Protein AF-A0A775TMD0-F1 (afdb_monomer_lite)

Secondary structure (DSSP, 8-state):
-TT---EEEEE-SSEEEEEETT--EEEEEEESSGGG-EEEEEE-TTS-EEEEEE-TTS-EEEEE-TT--EEEEEE-TTT--EEEEE-TT--

Sequence (91 aa):
NPEGLDYRFEYGQDRVTITDSLNRREVLYTEGEGGLKRVVKKEHADGSITRSEYDEAGRLKAQTDAAGRRTEYRLHMASGKLTSVILPDGR

InterPro domains:
  IPR006530 YD repeat [TIGR01643] (38-73)
  IPR031325 RHS repeat [PF05593] (54-91)

Foldseek 3Di:
DVVPKDWDWDDDPQKIWIQIPVRQIKIFGWDDDDPLIDRQWIQGSVRWIKGFDADPVSHTQWIAGSVRWIKGFDADPPPRHTDDIQGSVRD

pLDDT: mean 89.18, std 10.29, range [49.25, 98.38]

Radius of gyration: 15.47 Å; chains: 1; bounding box: 30×29×40 Å

Organism: Escherichia coli (NCBI:txid562)

Structure (mmCIF, N/CA/C/O backbone):
data_AF-A0A775TMD0-F1
#
_entry.id   AF-A0A775TMD0-F1
#
loop_
_atom_site.group_PDB
_atom_site.id
_atom_site.type_symbol
_atom_site.label_atom_id
_atom_site.label_alt_id
_atom_site.label_comp_id
_atom_site.label_asym_id
_atom_site.label_entity_id
_atom_site.label_seq_id
_atom_site.pdbx_PDB_ins_code
_atom_site.Cartn_x
_atom_site.Cartn_y
_atom_site.Cartn_z
_atom_site.occupancy
_atom_site.B_iso_or_equiv
_atom_site.auth_seq_id
_atom_site.auth_comp_id
_atom_site.auth_asym_id
_atom_site.auth_atom_id
_atom_site.pdbx_PDB_model_num
ATOM 1 N N . ASN A 1 1 ? 1.134 17.000 11.585 1.00 55.62 1 ASN A N 1
ATOM 2 C CA . ASN A 1 1 ? -0.027 16.281 11.036 1.00 55.62 1 ASN A CA 1
ATOM 3 C C . ASN A 1 1 ? -1.145 17.292 10.796 1.00 55.62 1 ASN A C 1
ATOM 5 O O . ASN A 1 1 ? -1.562 17.893 11.777 1.00 55.62 1 ASN A O 1
ATOM 9 N N . PRO A 1 2 ? -1.577 17.532 9.546 1.00 59.81 2 PRO A N 1
ATOM 10 C CA . PRO A 1 2 ? -2.626 18.508 9.233 1.00 59.81 2 PRO A CA 1
ATOM 11 C C . PRO A 1 2 ? -4.005 18.191 9.848 1.00 59.81 2 PRO A C 1
ATOM 13 O O . PRO A 1 2 ? -4.786 19.118 10.018 1.00 59.81 2 PRO A O 1
ATOM 16 N N . GLU A 1 3 ? -4.277 16.942 10.254 1.00 76.94 3 GLU A N 1
ATOM 17 C CA . GLU A 1 3 ? -5.512 16.565 10.977 1.00 76.94 3 GLU A CA 1
ATOM 18 C C . GLU A 1 3 ? -5.309 16.303 12.483 1.00 76.94 3 GLU A C 1
ATOM 20 O O . GLU A 1 3 ? -6.252 15.957 13.185 1.00 76.94 3 GLU A O 1
ATOM 25 N N . GLY A 1 4 ? -4.085 16.439 13.011 1.00 86.31 4 GLY A N 1
ATOM 26 C CA . GLY A 1 4 ? -3.812 16.223 14.444 1.00 86.31 4 GLY A CA 1
ATOM 27 C C . GLY A 1 4 ? -3.965 14.777 14.951 1.00 86.31 4 GLY A C 1
ATOM 28 O O . GLY A 1 4 ? -3.983 14.556 16.154 1.00 86.31 4 GLY A O 1
ATOM 29 N N . LEU A 1 5 ? -4.068 13.795 14.056 1.00 89.94 5 LEU A N 1
ATOM 30 C CA . LEU A 1 5 ? -4.125 12.369 14.394 1.00 89.94 5 LEU A CA 1
ATOM 31 C C . LEU A 1 5 ? -2.770 11.809 14.867 1.00 89.94 5 LEU A C 1
ATOM 33 O O . LEU A 1 5 ? -1.707 12.194 14.371 1.00 89.94 5 LEU A O 1
ATOM 37 N N . ASP A 1 6 ? -2.814 10.821 15.747 1.00 93.06 6 ASP A N 1
ATOM 38 C CA . ASP A 1 6 ? -1.654 9.978 16.040 1.00 93.06 6 ASP A CA 1
ATOM 39 C C . ASP A 1 6 ? -1.777 8.670 15.267 1.00 93.06 6 ASP A C 1
ATOM 41 O O . ASP A 1 6 ? -2.885 8.196 15.034 1.00 93.06 6 ASP A O 1
ATOM 45 N N . TYR A 1 7 ? -0.651 8.084 14.866 1.00 94.31 7 TYR A N 1
ATOM 46 C CA . TYR A 1 7 ? -0.626 6.827 14.121 1.00 94.31 7 TYR A CA 1
ATOM 47 C C . TYR A 1 7 ? 0.228 5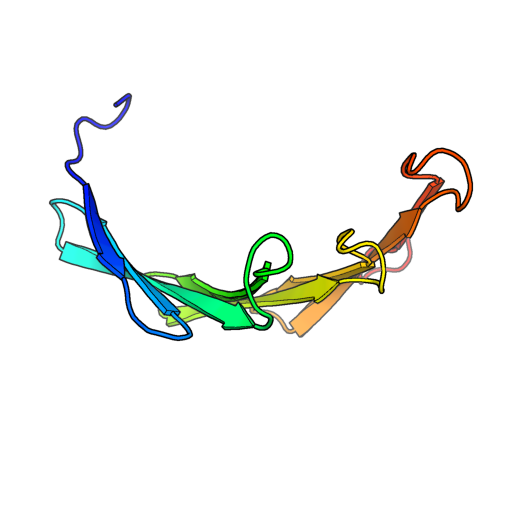.794 14.846 1.00 94.31 7 TYR A C 1
ATOM 49 O O . TYR A 1 7 ? 1.375 6.058 15.209 1.00 94.31 7 TYR A O 1
ATOM 57 N N . ARG A 1 8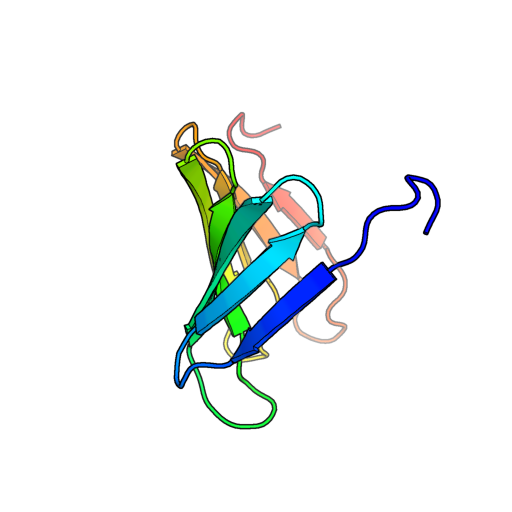 ? -0.319 4.589 15.000 1.00 96.56 8 ARG A N 1
ATOM 58 C CA . ARG A 1 8 ? 0.390 3.396 15.457 1.00 96.56 8 ARG A CA 1
ATOM 59 C C . ARG A 1 8 ? 0.609 2.452 14.283 1.00 96.56 8 ARG A C 1
ATOM 61 O O . ARG A 1 8 ? -0.328 2.147 13.547 1.00 96.56 8 ARG A O 1
ATOM 68 N N . PHE A 1 9 ? 1.837 1.961 14.160 1.00 97.00 9 PHE A N 1
ATOM 69 C CA . PHE A 1 9 ? 2.243 0.998 13.142 1.00 97.00 9 PHE A CA 1
ATOM 70 C C . PHE A 1 9 ? 2.624 -0.321 13.805 1.00 97.00 9 PHE A C 1
ATOM 72 O O . PHE A 1 9 ? 3.472 -0.352 14.696 1.00 97.00 9 PHE A O 1
ATOM 79 N N . GLU A 1 10 ? 2.018 -1.407 13.346 1.00 98.00 10 GLU A N 1
ATOM 80 C CA . GLU A 1 10 ? 2.332 -2.764 13.780 1.00 98.00 10 GLU A CA 1
ATOM 81 C C . GLU A 1 10 ? 2.873 -3.542 12.581 1.00 98.00 10 GLU A C 1
ATOM 83 O O . GLU A 1 10 ? 2.176 -3.729 11.581 1.00 98.00 10 GLU A O 1
ATOM 88 N N . TYR A 1 11 ? 4.133 -3.967 12.670 1.00 95.25 11 TYR A N 1
ATOM 89 C CA . TYR A 1 11 ? 4.842 -4.651 11.592 1.00 95.25 11 TYR A CA 1
ATOM 90 C C . TYR A 1 11 ? 4.775 -6.166 11.794 1.00 95.25 11 TYR A C 1
ATOM 92 O O . TYR A 1 11 ? 5.283 -6.696 12.780 1.00 95.25 11 TYR A O 1
ATOM 100 N N . GLY A 1 12 ? 4.145 -6.859 10.850 1.00 94.19 12 GLY A N 1
ATOM 101 C CA . GLY A 1 12 ? 4.192 -8.310 10.710 1.00 94.19 12 GLY A CA 1
ATOM 102 C C . GLY A 1 12 ? 5.163 -8.744 9.610 1.00 94.19 12 GLY A C 1
ATOM 103 O O . GLY A 1 12 ? 5.806 -7.923 8.957 1.00 94.19 12 GLY A O 1
ATOM 104 N N . GLN A 1 13 ? 5.248 -10.054 9.379 1.00 92.56 13 GLN A N 1
ATOM 105 C CA . GLN A 1 13 ? 6.127 -10.635 8.357 1.00 92.56 13 GLN A CA 1
ATOM 106 C C . GLN A 1 13 ? 5.756 -10.180 6.934 1.00 92.56 13 GLN A C 1
ATOM 108 O O . GLN A 1 13 ? 6.612 -9.774 6.143 1.00 92.56 13 GLN A O 1
ATOM 113 N N . ASP A 1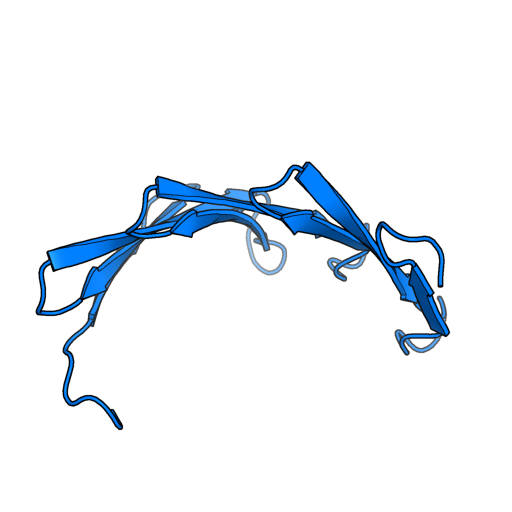 14 ? 4.465 -10.217 6.625 1.00 95.69 14 ASP A N 1
ATOM 114 C CA . ASP A 1 14 ? 3.874 -9.982 5.308 1.00 95.69 14 ASP A CA 1
ATOM 115 C C . ASP A 1 14 ? 2.811 -8.876 5.339 1.00 95.69 14 ASP A C 1
ATOM 117 O O . ASP A 1 14 ? 2.088 -8.681 4.367 1.00 95.69 14 ASP A O 1
ATOM 121 N N . ARG A 1 15 ? 2.698 -8.130 6.442 1.00 96.44 15 ARG A N 1
ATOM 122 C CA . ARG A 1 15 ? 1.703 -7.064 6.576 1.00 96.44 15 ARG A CA 1
ATOM 123 C C . ARG A 1 15 ? 2.117 -5.962 7.535 1.00 96.44 15 ARG A C 1
ATOM 125 O O . ARG A 1 15 ? 2.897 -6.191 8.453 1.00 96.44 15 ARG A O 1
ATOM 132 N N . VAL A 1 16 ? 1.526 -4.788 7.358 1.00 97.56 16 VAL A N 1
ATOM 133 C CA . VAL A 1 16 ? 1.615 -3.649 8.273 1.00 97.56 16 VAL A CA 1
ATOM 134 C C . VAL A 1 16 ? 0.202 -3.206 8.622 1.00 97.56 16 VAL A C 1
ATOM 136 O O . VAL A 1 16 ? -0.588 -2.912 7.726 1.00 97.56 16 VAL A O 1
ATOM 139 N N . THR A 1 17 ? -0.117 -3.147 9.910 1.00 98.19 17 THR A N 1
ATOM 140 C CA . THR A 1 17 ? -1.385 -2.590 10.394 1.00 98.19 17 THR A CA 1
ATOM 141 C C . THR A 1 17 ? -1.149 -1.158 10.845 1.00 98.19 17 THR A C 1
ATOM 143 O O . THR A 1 17 ? -0.242 -0.893 11.633 1.00 98.19 17 THR A O 1
ATOM 146 N N . ILE A 1 18 ? -1.969 -0.239 10.351 1.00 97.75 18 ILE A N 1
ATOM 147 C CA . ILE A 1 18 ? -1.925 1.184 10.676 1.00 97.75 18 ILE A CA 1
ATOM 148 C C . ILE A 1 18 ? -3.207 1.498 11.431 1.00 97.75 18 ILE A C 1
ATOM 150 O O . ILE A 1 18 ? -4.295 1.232 10.929 1.00 97.75 18 ILE A O 1
ATOM 154 N N . THR A 1 19 ? -3.085 2.030 12.642 1.00 97.56 19 THR A N 1
ATOM 155 C CA . THR A 1 19 ? -4.234 2.466 13.444 1.00 97.56 19 THR A CA 1
ATOM 156 C C . THR A 1 19 ? -4.057 3.931 13.788 1.00 97.56 19 THR A C 1
ATOM 158 O O . THR A 1 19 ? -3.021 4.292 14.343 1.00 97.56 19 THR A O 1
ATOM 161 N N . ASP A 1 20 ? -5.032 4.769 13.458 1.00 95.12 20 ASP A N 1
ATOM 162 C CA . ASP A 1 20 ? -5.008 6.169 13.879 1.00 95.12 20 ASP A CA 1
ATOM 163 C C . ASP A 1 20 ? -5.621 6.374 15.279 1.00 95.12 20 ASP A C 1
ATOM 165 O O . ASP A 1 20 ? -6.174 5.450 15.882 1.00 95.12 20 ASP A O 1
ATOM 169 N N . SER A 1 21 ? -5.545 7.596 15.809 1.00 95.81 21 SER A N 1
ATOM 170 C CA . SER A 1 21 ? -6.103 7.957 17.120 1.00 95.81 21 SER A CA 1
ATOM 171 C C . SER A 1 21 ? -7.635 7.881 17.202 1.00 95.81 21 SER A C 1
ATOM 173 O O . SER A 1 21 ? -8.185 7.946 18.300 1.00 95.81 21 SER A O 1
ATOM 175 N N . LEU A 1 22 ? -8.331 7.697 16.076 1.00 95.19 22 LEU A N 1
ATOM 176 C CA . LEU A 1 22 ? -9.774 7.445 16.014 1.00 95.19 22 LEU A CA 1
ATOM 177 C C . LEU A 1 22 ? -10.099 5.943 15.960 1.00 95.19 22 LEU A C 1
ATOM 179 O O . LEU A 1 22 ? -11.259 5.572 15.786 1.00 95.19 22 LEU A O 1
ATOM 183 N N . ASN A 1 23 ? -9.094 5.075 16.122 1.00 94.69 23 ASN A N 1
ATOM 184 C CA . ASN A 1 23 ? -9.178 3.621 15.975 1.00 94.69 23 ASN A CA 1
ATOM 185 C C . ASN A 1 23 ? -9.584 3.149 14.568 1.00 94.69 23 ASN A C 1
ATOM 187 O O . ASN A 1 23 ? -9.997 1.998 14.403 1.00 94.69 23 ASN A O 1
ATOM 191 N N . ARG A 1 24 ? -9.445 3.991 13.536 1.00 96.19 24 ARG A N 1
ATOM 192 C CA . ARG A 1 24 ? -9.591 3.533 12.149 1.00 96.19 24 ARG A CA 1
ATOM 193 C C . ARG A 1 24 ? -8.370 2.699 11.793 1.00 96.19 24 ARG A C 1
ATOM 195 O O . ARG A 1 24 ? -7.237 3.105 12.059 1.00 96.19 24 ARG A O 1
ATOM 202 N N . ARG A 1 25 ? -8.608 1.527 11.204 1.00 97.69 25 ARG A N 1
ATOM 203 C CA . ARG A 1 25 ? -7.567 0.538 10.928 1.00 97.69 25 ARG A CA 1
ATOM 204 C C . ARG A 1 25 ? -7.404 0.303 9.437 1.00 97.69 25 ARG A C 1
ATOM 206 O O . ARG A 1 25 ? -8.339 -0.132 8.781 1.00 97.69 25 ARG A O 1
ATOM 213 N N . GLU A 1 26 ? -6.192 0.486 8.937 1.00 97.81 26 GLU A N 1
ATOM 214 C CA . GLU A 1 26 ? -5.793 0.061 7.598 1.00 97.81 26 GLU A CA 1
ATOM 215 C C . GLU A 1 26 ? -4.806 -1.106 7.686 1.00 97.81 26 GLU A C 1
ATOM 217 O O . GLU A 1 26 ? -4.001 -1.187 8.618 1.00 97.81 26 GLU A O 1
ATOM 222 N N . VAL A 1 27 ? -4.842 -2.013 6.710 1.00 98.38 27 VAL A N 1
ATOM 223 C CA . VAL A 1 27 ? -3.885 -3.124 6.613 1.00 98.38 27 VAL A CA 1
ATOM 224 C C . VAL A 1 27 ? -3.230 -3.117 5.242 1.00 98.38 27 VAL A C 1
ATOM 226 O O . VAL A 1 27 ? -3.893 -3.238 4.212 1.00 98.38 27 VAL A O 1
ATOM 229 N N . LEU A 1 28 ? -1.907 -3.007 5.230 1.00 97.75 28 LEU A N 1
ATOM 230 C CA . LEU A 1 28 ? -1.082 -3.174 4.043 1.00 97.75 28 LEU A CA 1
ATOM 231 C C . LEU A 1 28 ? -0.568 -4.607 4.026 1.00 97.75 28 LEU A C 1
ATOM 233 O O . LEU A 1 28 ? 0.109 -5.014 4.961 1.00 97.75 28 LEU A O 1
ATOM 237 N N . TYR A 1 29 ? -0.856 -5.363 2.977 1.00 97.81 29 TYR A N 1
ATOM 238 C CA . TYR A 1 29 ? -0.271 -6.679 2.744 1.00 97.81 29 TYR A CA 1
ATOM 239 C C . TYR A 1 29 ? 0.888 -6.519 1.774 1.00 97.81 29 TYR A C 1
ATOM 241 O O . TYR A 1 29 ? 0.772 -5.829 0.756 1.00 97.81 29 TYR A O 1
ATOM 249 N N . THR A 1 30 ? 2.002 -7.151 2.103 1.00 95.75 30 THR A N 1
ATOM 250 C CA . THR A 1 30 ? 3.264 -7.013 1.399 1.00 95.75 30 THR A CA 1
ATOM 251 C C . THR A 1 30 ? 3.789 -8.352 0.927 1.00 95.75 30 THR A C 1
ATOM 253 O O . THR A 1 30 ? 3.793 -9.312 1.690 1.00 95.75 30 THR A O 1
ATOM 256 N N . GLU A 1 31 ? 4.324 -8.377 -0.284 1.00 94.62 31 GLU A N 1
ATOM 257 C CA . GLU A 1 31 ? 5.031 -9.526 -0.848 1.00 94.62 31 GLU A CA 1
ATOM 258 C C . GLU A 1 31 ? 6.477 -9.152 -1.173 1.00 94.62 31 GLU A C 1
ATOM 260 O O . GLU A 1 31 ? 6.813 -7.971 -1.296 1.00 94.62 31 GLU A O 1
ATOM 265 N N . GLY A 1 32 ? 7.332 -10.166 -1.308 1.00 90.88 32 GLY A N 1
ATOM 266 C CA . GLY A 1 32 ? 8.764 -9.998 -1.529 1.00 90.88 32 GLY A CA 1
ATOM 267 C C . GLY A 1 32 ? 9.560 -9.764 -0.243 1.00 90.88 32 GLY A C 1
ATOM 268 O O . GLY A 1 32 ? 9.020 -9.611 0.859 1.00 90.88 32 GLY A O 1
ATOM 269 N N . GLU A 1 33 ? 10.880 -9.732 -0.400 1.00 86.81 33 GLU A N 1
ATOM 270 C CA . GLU A 1 33 ? 11.838 -9.650 0.701 1.00 86.81 33 GLU A CA 1
ATOM 271 C C . GLU A 1 33 ? 12.864 -8.532 0.481 1.00 86.81 33 GLU A C 1
ATOM 273 O O . GLU A 1 33 ? 13.109 -8.082 -0.642 1.00 86.81 33 GLU A O 1
ATOM 278 N N . GLY A 1 34 ? 13.459 -8.055 1.578 1.00 83.38 34 GLY A N 1
ATOM 279 C CA . GLY A 1 34 ? 14.457 -6.985 1.554 1.00 83.38 34 GLY A CA 1
ATOM 280 C C . GLY A 1 34 ? 13.964 -5.719 0.842 1.00 83.38 34 GLY A C 1
ATOM 281 O O . GLY A 1 34 ? 12.819 -5.296 1.007 1.00 83.38 34 GLY A O 1
ATOM 282 N N . GLY A 1 35 ? 14.827 -5.121 0.015 1.00 80.31 35 GLY A N 1
ATOM 283 C CA . GLY A 1 35 ? 14.517 -3.917 -0.769 1.00 80.31 35 GLY A CA 1
ATOM 284 C C . GLY A 1 35 ? 13.457 -4.103 -1.866 1.00 80.31 35 GLY A C 1
ATOM 285 O O . GLY A 1 35 ? 13.120 -3.139 -2.552 1.00 80.31 35 GLY A O 1
ATOM 286 N N . LEU A 1 36 ? 12.928 -5.318 -2.043 1.00 84.31 36 LEU A N 1
ATOM 287 C CA . LEU A 1 36 ? 11.883 -5.636 -3.016 1.00 84.31 36 LEU A CA 1
ATOM 288 C C . LEU A 1 36 ? 10.510 -5.849 -2.374 1.00 84.31 36 LEU A C 1
ATOM 290 O O . LEU A 1 36 ? 9.572 -6.180 -3.091 1.00 84.31 36 LEU A O 1
ATOM 294 N N . LYS A 1 37 ? 10.358 -5.638 -1.061 1.00 90.06 37 LYS A N 1
ATOM 295 C CA . LYS A 1 37 ? 9.051 -5.741 -0.404 1.00 90.06 37 LYS A CA 1
ATOM 296 C C . LYS A 1 37 ? 8.084 -4.684 -0.966 1.00 90.06 37 LYS A C 1
ATOM 298 O O . LYS A 1 37 ? 8.362 -3.487 -0.892 1.00 90.06 37 LYS A O 1
ATOM 303 N N . ARG A 1 38 ? 6.946 -5.110 -1.525 1.00 93.69 38 ARG A N 1
ATOM 304 C CA . ARG A 1 38 ? 5.924 -4.234 -2.137 1.00 93.69 38 ARG A CA 1
ATOM 305 C C . ARG A 1 38 ? 4.557 -4.451 -1.515 1.00 93.69 38 ARG A C 1
ATOM 307 O O . ARG A 1 38 ? 4.211 -5.577 -1.189 1.00 93.69 38 ARG A O 1
ATOM 314 N N . VAL A 1 39 ? 3.767 -3.384 -1.398 1.00 96.00 39 VAL A N 1
ATOM 315 C CA . VAL A 1 39 ? 2.374 -3.453 -0.932 1.00 96.00 39 VAL A CA 1
ATOM 316 C C . VAL A 1 39 ? 1.483 -3.927 -2.075 1.00 96.00 39 VAL A C 1
ATOM 318 O O . VAL A 1 39 ? 1.192 -3.159 -2.983 1.00 96.00 39 VAL A O 1
ATOM 321 N N . VAL A 1 40 ? 1.030 -5.175 -2.029 1.00 97.19 40 VAL A N 1
ATOM 322 C CA . VAL A 1 40 ? 0.210 -5.789 -3.090 1.00 97.19 40 VAL A CA 1
ATOM 323 C C . VAL A 1 40 ? -1.291 -5.680 -2.832 1.00 97.19 40 VAL A C 1
ATOM 325 O O . VAL A 1 40 ? -2.101 -5.761 -3.755 1.00 97.19 40 VAL A O 1
ATOM 328 N N . LYS A 1 41 ? -1.689 -5.469 -1.576 1.00 97.88 41 LYS A N 1
ATOM 329 C CA . LYS A 1 41 ? -3.082 -5.243 -1.184 1.00 97.88 41 LYS A CA 1
ATOM 330 C C . LYS A 1 41 ? -3.120 -4.201 -0.072 1.00 97.88 41 LYS A C 1
ATOM 332 O O . LYS A 1 41 ? -2.365 -4.296 0.890 1.00 97.88 41 LYS A O 1
ATOM 337 N N . LYS A 1 42 ? -4.031 -3.241 -0.185 1.00 98.00 42 LYS A N 1
ATOM 338 C CA . LYS A 1 42 ? -4.393 -2.312 0.883 1.00 98.00 42 LYS A CA 1
ATOM 339 C C . LYS A 1 42 ? -5.857 -2.529 1.239 1.00 98.00 42 LYS A C 1
ATOM 341 O O . LYS A 1 42 ? -6.717 -2.517 0.366 1.00 98.00 42 LYS A O 1
ATOM 346 N N . GLU A 1 43 ? -6.113 -2.749 2.515 1.00 98.12 43 GLU A N 1
ATOM 347 C CA . GLU A 1 43 ? -7.441 -2.788 3.116 1.00 98.12 43 GLU A CA 1
ATOM 348 C C . GLU A 1 43 ? -7.629 -1.485 3.890 1.00 98.12 43 GLU A C 1
ATOM 350 O O . GLU A 1 43 ? -6.813 -1.156 4.755 1.00 98.12 43 GLU A O 1
ATOM 355 N N . HIS A 1 44 ? -8.640 -0.709 3.514 1.00 97.31 44 HIS A N 1
ATOM 356 C CA . HIS A 1 44 ? -8.943 0.584 4.123 1.00 97.31 44 HIS A CA 1
ATOM 357 C C . HIS A 1 44 ? -9.855 0.400 5.338 1.00 97.31 44 HIS A C 1
ATOM 359 O O . HIS A 1 44 ? -10.478 -0.647 5.517 1.00 97.31 44 HIS A O 1
ATOM 365 N N . ALA A 1 45 ? -9.964 1.437 6.167 1.00 96.25 45 ALA A N 1
ATOM 366 C CA . ALA A 1 45 ? -10.770 1.387 7.387 1.00 96.25 45 ALA A CA 1
ATOM 367 C C . ALA A 1 45 ? -12.278 1.199 7.145 1.00 96.25 45 ALA A C 1
ATOM 369 O O . ALA A 1 45 ? -12.985 0.741 8.038 1.00 96.25 45 ALA A O 1
ATOM 370 N N . ASP A 1 46 ? -12.766 1.525 5.947 1.00 95.62 46 ASP A N 1
ATOM 371 C CA . ASP A 1 46 ? -14.146 1.282 5.513 1.00 95.62 46 ASP A CA 1
ATOM 372 C C . ASP A 1 46 ? -14.372 -0.150 4.979 1.00 95.62 46 ASP A C 1
ATOM 374 O O . ASP A 1 46 ? -15.470 -0.484 4.537 1.00 95.62 46 ASP A O 1
ATOM 378 N N . GLY A 1 47 ? -13.342 -1.003 5.015 1.00 95.38 47 GLY A N 1
ATOM 379 C CA . GLY A 1 47 ? -13.365 -2.375 4.506 1.00 95.38 47 GLY A CA 1
ATOM 380 C C . GLY A 1 47 ? -13.141 -2.490 2.997 1.00 95.38 47 GLY A C 1
ATOM 381 O O . GLY A 1 47 ? -13.063 -3.604 2.475 1.00 95.38 47 GLY A O 1
ATOM 382 N N . SER A 1 48 ? -13.011 -1.370 2.281 1.00 97.06 48 SER A N 1
ATOM 383 C CA . SER A 1 48 ? -12.686 -1.386 0.860 1.00 97.06 48 SER A CA 1
ATOM 384 C C . SER A 1 48 ? -11.260 -1.896 0.632 1.00 97.06 48 SER A C 1
ATOM 386 O O . SER A 1 48 ? -10.380 -1.795 1.492 1.00 97.06 48 SER A O 1
ATOM 388 N N . ILE A 1 49 ? -11.022 -2.491 -0.538 1.00 97.75 49 ILE A N 1
ATOM 389 C CA . ILE A 1 49 ? -9.738 -3.110 -0.870 1.00 97.75 49 ILE A CA 1
ATOM 390 C C . ILE A 1 49 ? -9.224 -2.549 -2.190 1.00 97.75 49 ILE A C 1
ATOM 392 O O . ILE A 1 49 ? -9.928 -2.566 -3.195 1.00 97.75 49 ILE A O 1
ATOM 396 N N . THR A 1 50 ? -7.961 -2.139 -2.205 1.00 96.88 50 THR A N 1
ATOM 397 C CA . THR A 1 50 ? -7.185 -1.899 -3.426 1.00 96.88 50 THR A CA 1
ATOM 398 C C . THR A 1 50 ? -6.108 -2.964 -3.580 1.00 96.88 50 THR A C 1
ATOM 400 O O . THR A 1 50 ? -5.490 -3.393 -2.604 1.00 96.88 50 THR A O 1
ATOM 403 N N . ARG A 1 51 ? -5.862 -3.395 -4.817 1.00 97.75 51 ARG A N 1
ATOM 404 C CA . ARG A 1 51 ? -4.785 -4.332 -5.165 1.00 97.75 51 ARG A CA 1
ATOM 405 C C . ARG A 1 51 ? -3.810 -3.671 -6.118 1.00 97.75 51 ARG A C 1
ATOM 407 O O . ARG A 1 51 ? -4.240 -2.992 -7.045 1.00 97.75 51 ARG A O 1
ATOM 414 N N . SER A 1 52 ? -2.529 -3.916 -5.910 1.00 96.25 52 SER A N 1
ATOM 415 C CA . SER A 1 52 ? -1.443 -3.346 -6.697 1.00 96.25 52 SER A CA 1
ATOM 416 C C . SER A 1 52 ? -0.581 -4.464 -7.246 1.00 96.25 52 SER A C 1
ATOM 418 O O . SER A 1 52 ? -0.210 -5.391 -6.529 1.00 96.25 52 SER A O 1
ATOM 420 N N . GLU A 1 53 ? -0.240 -4.359 -8.520 1.00 94.62 53 GLU A N 1
ATOM 421 C CA . GLU A 1 53 ? 0.638 -5.297 -9.196 1.00 94.62 53 GLU A CA 1
ATOM 422 C C . GLU A 1 53 ? 1.900 -4.586 -9.650 1.00 94.62 53 GLU A C 1
ATOM 424 O O . GLU A 1 53 ? 1.848 -3.469 -10.172 1.00 94.62 53 GLU A O 1
ATOM 429 N N . TYR A 1 54 ? 3.031 -5.269 -9.513 1.00 91.06 54 TYR A N 1
ATOM 430 C CA . TYR A 1 54 ? 4.341 -4.734 -9.855 1.00 91.06 54 TYR A CA 1
ATOM 431 C C . TYR A 1 54 ? 4.998 -5.561 -10.967 1.00 91.06 54 TYR A C 1
ATOM 433 O O . TYR A 1 54 ? 4.666 -6.734 -11.167 1.00 91.06 54 TYR A O 1
ATOM 441 N N . ASP A 1 55 ? 5.881 -4.929 -11.737 1.00 87.25 55 ASP A N 1
ATOM 442 C CA . ASP A 1 55 ? 6.786 -5.610 -12.664 1.00 87.25 55 ASP A CA 1
ATOM 443 C C . ASP A 1 55 ? 8.046 -6.132 -11.947 1.00 87.25 55 ASP A C 1
ATOM 445 O O . ASP A 1 55 ? 8.235 -5.909 -10.751 1.00 87.25 55 ASP A O 1
ATOM 449 N N . GLU A 1 56 ? 8.921 -6.829 -12.674 1.00 83.31 56 GLU A N 1
ATOM 450 C CA . GLU A 1 56 ? 10.167 -7.396 -12.128 1.00 83.31 56 GLU A CA 1
ATOM 451 C C . GLU A 1 56 ? 11.141 -6.330 -11.601 1.00 83.31 56 GLU A C 1
ATOM 453 O O . GLU A 1 56 ? 11.940 -6.598 -10.708 1.00 83.31 56 GLU A O 1
ATOM 458 N N . ALA A 1 57 ? 11.046 -5.095 -12.105 1.00 83.56 57 ALA A N 1
ATOM 459 C CA . ALA A 1 57 ? 11.804 -3.953 -11.602 1.00 83.56 57 ALA A CA 1
ATOM 460 C C . ALA A 1 57 ? 11.144 -3.308 -10.362 1.00 83.56 57 ALA A C 1
ATOM 462 O O . ALA A 1 57 ? 11.629 -2.300 -9.841 1.00 83.56 57 ALA A O 1
ATOM 463 N N . GLY A 1 58 ? 10.028 -3.867 -9.883 1.00 85.19 58 GLY A N 1
ATOM 464 C CA . GLY A 1 58 ? 9.262 -3.382 -8.742 1.00 85.19 58 GLY A CA 1
ATOM 465 C C . GLY A 1 58 ? 8.465 -2.108 -9.028 1.00 85.19 58 GLY A C 1
ATOM 466 O O . GLY A 1 58 ? 8.109 -1.379 -8.101 1.00 85.19 58 GLY A O 1
ATOM 467 N N . ARG A 1 59 ? 8.190 -1.795 -10.292 1.00 86.88 59 ARG A N 1
ATOM 468 C CA . ARG A 1 59 ? 7.396 -0.627 -10.692 1.00 86.88 59 ARG A CA 1
ATOM 469 C C . ARG A 1 59 ? 5.925 -1.019 -10.787 1.00 86.88 59 ARG A C 1
ATOM 471 O O . ARG A 1 59 ? 5.611 -2.129 -11.203 1.00 86.88 59 ARG A O 1
ATOM 478 N N . LEU A 1 60 ? 5.021 -0.124 -10.386 1.00 90.19 60 LEU A N 1
ATOM 479 C CA . LEU A 1 60 ? 3.576 -0.371 -10.438 1.00 90.19 60 LEU A CA 1
ATOM 480 C C . LEU A 1 60 ? 3.145 -0.551 -11.902 1.00 90.19 60 LEU A C 1
ATOM 482 O O . LEU A 1 60 ? 3.317 0.370 -12.696 1.00 90.19 60 LEU A O 1
ATOM 486 N N . LYS A 1 61 ? 2.601 -1.723 -12.247 1.00 92.31 61 LYS A N 1
ATOM 487 C CA . LYS A 1 61 ? 2.098 -2.043 -13.596 1.00 92.31 61 LYS A CA 1
ATOM 488 C C . LYS A 1 61 ? 0.577 -2.001 -13.680 1.00 92.31 61 LYS A C 1
ATOM 490 O O . LYS A 1 61 ? 0.033 -1.732 -14.744 1.00 92.31 61 LYS A O 1
ATOM 495 N N . ALA A 1 62 ? -0.115 -2.259 -12.574 1.00 94.12 62 ALA A N 1
ATOM 496 C CA . ALA A 1 62 ? -1.565 -2.165 -12.518 1.00 94.12 62 ALA A CA 1
ATOM 497 C C . ALA A 1 62 ? -2.052 -1.932 -11.092 1.00 94.12 62 ALA A C 1
ATOM 499 O O . ALA A 1 62 ? -1.405 -2.331 -10.124 1.00 94.12 62 ALA A O 1
ATOM 500 N N . GLN A 1 63 ? -3.222 -1.319 -10.977 1.00 95.88 63 GLN A N 1
ATOM 501 C CA . GLN A 1 63 ? -3.948 -1.184 -9.728 1.00 95.88 63 GLN A CA 1
ATOM 502 C C . GLN A 1 63 ? -5.421 -1.505 -9.968 1.00 95.88 63 GLN A C 1
ATOM 504 O O . GLN A 1 63 ? -6.002 -1.065 -10.955 1.00 95.88 63 GLN A O 1
ATOM 509 N N . THR A 1 64 ? -6.026 -2.269 -9.067 1.00 96.00 64 THR A N 1
ATOM 510 C CA . THR A 1 64 ? -7.462 -2.561 -9.069 1.00 96.00 64 THR A CA 1
ATOM 511 C C . THR A 1 64 ? -8.090 -1.921 -7.844 1.00 96.00 64 THR A C 1
ATOM 513 O O . THR A 1 64 ? -7.600 -2.119 -6.729 1.00 96.00 64 THR A O 1
ATOM 516 N N . ASP A 1 65 ? -9.139 -1.133 -8.047 1.00 94.12 65 ASP A N 1
ATOM 517 C CA . ASP A 1 65 ? -9.880 -0.500 -6.960 1.00 94.12 65 ASP A CA 1
ATOM 518 C C . ASP A 1 65 ? -10.971 -1.404 -6.369 1.00 94.12 65 ASP A C 1
ATOM 520 O O . ASP A 1 65 ? -11.210 -2.522 -6.828 1.00 94.12 65 ASP A O 1
ATOM 524 N N . ALA A 1 66 ? -11.641 -0.908 -5.329 1.00 93.38 66 ALA A N 1
ATOM 525 C CA . ALA A 1 66 ? -12.680 -1.649 -4.622 1.00 93.38 66 ALA A CA 1
ATOM 526 C C . ALA A 1 66 ? -13.924 -1.938 -5.479 1.00 93.38 66 ALA A C 1
ATOM 528 O O . ALA A 1 66 ? -14.663 -2.872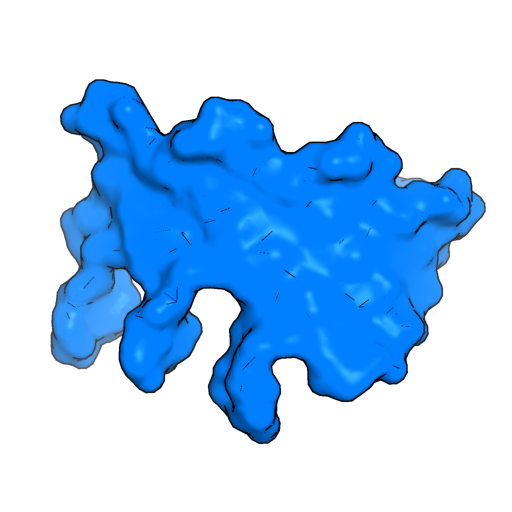 -5.181 1.00 93.38 66 ALA A O 1
ATOM 529 N N . ALA A 1 67 ? -14.141 -1.174 -6.554 1.00 93.06 67 ALA A N 1
ATOM 530 C CA . ALA A 1 67 ? -15.197 -1.423 -7.529 1.00 93.06 67 ALA A CA 1
ATOM 531 C C . ALA A 1 67 ? -14.773 -2.451 -8.599 1.00 93.06 67 ALA A C 1
ATOM 533 O O . ALA A 1 67 ? -15.512 -2.689 -9.551 1.00 93.06 67 ALA A O 1
ATOM 534 N N . GLY A 1 68 ? -13.584 -3.052 -8.467 1.00 92.19 68 GLY A N 1
ATOM 535 C CA . GLY A 1 68 ? -13.025 -3.993 -9.436 1.00 92.19 68 GLY A CA 1
ATOM 536 C C . GLY A 1 68 ? -12.485 -3.319 -10.695 1.00 92.19 68 GLY A C 1
ATOM 537 O O . GLY A 1 68 ? -12.142 -4.001 -11.661 1.00 92.19 68 GLY A O 1
ATOM 538 N N . ARG A 1 69 ? -12.397 -1.986 -10.712 1.00 93.62 69 ARG A N 1
ATOM 539 C CA . ARG A 1 69 ? -11.921 -1.246 -11.873 1.00 93.62 69 ARG A CA 1
ATOM 540 C C . ARG A 1 69 ? -10.397 -1.280 -11.904 1.00 93.62 69 ARG A C 1
ATOM 542 O O . ARG A 1 69 ? -9.738 -0.918 -10.927 1.00 93.62 69 ARG A O 1
ATOM 549 N N . ARG A 1 70 ? -9.845 -1.726 -13.031 1.00 93.69 70 ARG A N 1
ATOM 550 C CA . ARG A 1 70 ? -8.405 -1.899 -13.236 1.00 93.69 70 ARG A CA 1
ATOM 551 C C . ARG A 1 70 ? -7.828 -0.731 -14.028 1.00 93.69 70 ARG A C 1
ATOM 553 O O . ARG A 1 70 ? -8.276 -0.461 -15.136 1.00 93.69 70 ARG A O 1
ATOM 560 N N . THR A 1 71 ? -6.801 -0.104 -13.473 1.00 92.00 71 THR A N 1
ATOM 561 C CA . THR A 1 71 ? -5.962 0.880 -14.155 1.00 92.00 71 THR A CA 1
ATOM 562 C C . THR A 1 71 ? -4.593 0.269 -14.409 1.00 92.00 71 THR A C 1
ATOM 564 O O . THR A 1 71 ? -3.953 -0.202 -13.468 1.00 92.00 71 THR A O 1
ATOM 567 N N . GLU A 1 72 ? -4.120 0.285 -15.652 1.00 92.00 72 GLU A N 1
ATOM 568 C CA . GLU A 1 72 ? -2.787 -0.210 -16.013 1.00 92.00 72 GLU A CA 1
ATOM 569 C C . GLU A 1 72 ? -1.822 0.937 -16.295 1.00 92.00 72 GLU A C 1
ATOM 571 O O . GLU A 1 72 ? -2.182 1.951 -16.890 1.00 92.00 72 GLU A O 1
ATOM 576 N N . TYR A 1 73 ? -0.570 0.754 -15.894 1.00 87.31 73 TYR A N 1
ATOM 577 C CA . TYR A 1 73 ? 0.510 1.712 -16.065 1.00 87.31 73 TYR A CA 1
ATOM 578 C C . TYR A 1 73 ? 1.573 1.085 -16.958 1.00 87.31 73 TYR A C 1
ATOM 580 O O . TYR A 1 73 ? 2.239 0.119 -16.583 1.00 87.31 73 TYR A O 1
ATOM 588 N N . ARG A 1 74 ? 1.751 1.644 -18.155 1.00 82.75 74 ARG A N 1
ATOM 589 C CA . ARG A 1 74 ? 2.851 1.274 -19.046 1.00 82.75 74 ARG A CA 1
ATOM 590 C C . ARG A 1 74 ? 4.001 2.240 -18.843 1.00 82.75 74 ARG A C 1
ATOM 592 O O . ARG A 1 74 ? 3.819 3.457 -18.852 1.00 82.75 74 ARG A O 1
ATOM 599 N N . LEU A 1 75 ? 5.189 1.681 -18.665 1.00 80.69 75 LEU A N 1
ATOM 600 C CA . LEU A 1 75 ? 6.415 2.422 -18.410 1.00 80.69 75 LEU A CA 1
ATOM 601 C C . LEU A 1 75 ? 7.398 2.173 -19.553 1.00 80.69 75 LEU A C 1
ATOM 603 O O . LEU A 1 75 ? 7.522 1.057 -20.057 1.00 80.69 75 LEU A O 1
ATOM 607 N N . HIS A 1 76 ? 8.125 3.209 -19.955 1.00 76.56 76 HIS A N 1
ATOM 608 C CA . HIS A 1 76 ? 9.232 3.080 -20.887 1.00 76.56 76 HIS A CA 1
ATOM 609 C C . HIS A 1 76 ? 10.324 2.216 -20.255 1.00 76.56 76 HIS A C 1
ATOM 611 O O . HIS A 1 76 ? 10.862 2.559 -19.200 1.00 76.56 76 HIS A O 1
ATOM 617 N N . MET A 1 77 ? 10.684 1.120 -20.924 1.00 72.31 77 MET A N 1
ATOM 618 C CA . MET A 1 77 ? 11.583 0.103 -20.374 1.00 72.31 77 MET A CA 1
ATOM 619 C C . MET A 1 77 ? 12.933 0.676 -19.930 1.00 72.31 77 MET A C 1
ATOM 621 O O . MET A 1 77 ? 13.371 0.377 -18.824 1.00 72.31 77 MET A O 1
ATOM 625 N N . ALA A 1 78 ? 13.544 1.551 -20.737 1.00 74.56 78 ALA A N 1
ATOM 626 C CA . ALA A 1 78 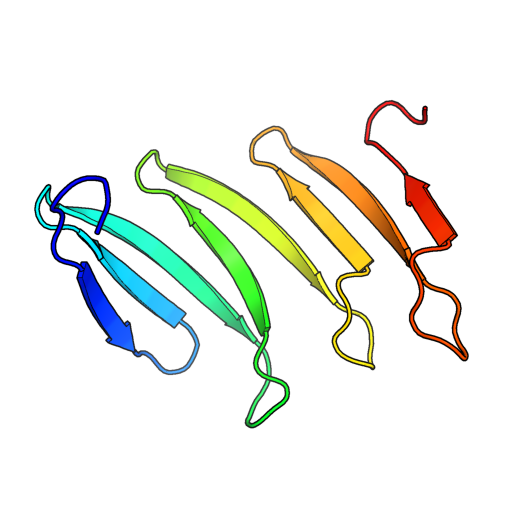? 14.894 2.054 -20.473 1.00 74.56 78 ALA A CA 1
ATOM 627 C C . ALA A 1 78 ? 14.958 3.251 -19.510 1.00 74.56 78 ALA A C 1
ATOM 629 O O . ALA A 1 78 ? 15.990 3.478 -18.891 1.00 74.56 78 ALA A O 1
ATOM 630 N N . SER A 1 79 ? 13.886 4.040 -19.384 1.00 79.25 79 SER A N 1
ATOM 631 C CA . SER A 1 79 ? 13.902 5.264 -18.560 1.00 79.25 79 SER A CA 1
ATOM 632 C C . SER A 1 79 ? 12.990 5.201 -17.339 1.00 79.25 79 SER A C 1
ATOM 634 O O . SER A 1 79 ? 13.031 6.106 -16.513 1.00 79.25 79 SER A O 1
ATOM 636 N N . GLY A 1 80 ? 12.128 4.183 -17.242 1.00 73.50 80 GLY A N 1
ATOM 637 C CA . GLY A 1 80 ? 11.118 4.067 -16.190 1.00 73.50 80 GLY A CA 1
ATOM 638 C C . GLY A 1 80 ? 10.034 5.146 -16.234 1.00 73.50 80 GLY A C 1
ATOM 639 O O . GLY A 1 80 ? 9.224 5.223 -15.317 1.00 73.50 80 GLY A O 1
ATOM 640 N N . LYS A 1 81 ? 10.004 5.987 -17.277 1.00 81.12 81 LYS A N 1
ATOM 641 C CA . LYS A 1 81 ? 9.000 7.046 -17.425 1.00 81.12 81 LYS A CA 1
ATOM 642 C C . LYS A 1 81 ? 7.641 6.448 -17.766 1.00 81.12 81 LYS A C 1
ATOM 644 O O . LYS A 1 81 ? 7.568 5.542 -18.589 1.00 81.12 81 LYS A O 1
ATOM 649 N N . LEU A 1 82 ? 6.574 6.985 -17.181 1.00 80.06 82 LEU A N 1
ATOM 650 C CA . LEU A 1 82 ? 5.201 6.631 -17.540 1.00 80.06 82 LEU A CA 1
ATOM 651 C C . LEU A 1 82 ? 4.938 7.002 -19.001 1.00 80.06 82 LEU A C 1
ATOM 653 O O . LEU A 1 82 ? 5.121 8.154 -19.388 1.00 80.06 82 LEU A O 1
ATOM 657 N N . THR A 1 83 ? 4.557 6.016 -19.808 1.00 81.19 83 THR A N 1
ATOM 658 C CA . THR A 1 83 ? 4.263 6.191 -21.236 1.00 81.19 83 THR A CA 1
ATOM 659 C C . THR A 1 83 ? 2.779 6.118 -21.538 1.00 81.19 83 THR A C 1
ATOM 661 O O . THR A 1 83 ? 2.340 6.721 -22.511 1.00 81.19 83 THR A O 1
ATOM 664 N N . SER A 1 84 ? 1.997 5.399 -20.733 1.00 80.75 84 SER A N 1
ATOM 665 C CA . SER A 1 84 ? 0.547 5.322 -20.898 1.00 80.75 84 SER A CA 1
ATOM 666 C C . SER A 1 84 ? -0.119 4.883 -19.598 1.00 80.75 84 SER A C 1
ATOM 668 O O . SER A 1 84 ? 0.430 4.071 -18.850 1.00 80.75 84 SER A O 1
ATOM 670 N N . VAL A 1 85 ? -1.304 5.433 -19.348 1.00 84.94 85 VAL A N 1
ATOM 671 C CA . VAL A 1 85 ? -2.243 4.960 -18.332 1.00 84.94 85 VAL A CA 1
ATOM 672 C C . VAL A 1 85 ? -3.455 4.438 -19.083 1.00 84.94 85 VAL A C 1
ATOM 674 O O . VAL A 1 85 ? -4.019 5.169 -19.890 1.00 84.94 85 VAL A O 1
ATOM 677 N N . ILE A 1 86 ? -3.828 3.186 -18.847 1.00 83.75 86 ILE A N 1
ATOM 678 C CA . ILE A 1 86 ? -5.053 2.602 -19.388 1.00 83.75 86 ILE A CA 1
ATOM 679 C C . ILE A 1 86 ? -6.054 2.601 -18.254 1.00 83.75 86 ILE A C 1
ATOM 681 O O . ILE A 1 86 ? -5.892 1.861 -17.283 1.00 83.75 86 ILE A O 1
ATOM 685 N N . LEU A 1 87 ? -7.048 3.471 -18.359 1.00 83.62 87 LEU A N 1
ATOM 686 C CA . LEU A 1 87 ? -8.128 3.537 -17.397 1.00 83.62 87 LEU A CA 1
ATOM 687 C C . LEU A 1 87 ? -9.147 2.409 -17.652 1.00 83.62 87 LEU A C 1
ATOM 689 O O . LEU A 1 87 ? -9.225 1.877 -18.762 1.00 83.62 87 LEU A O 1
ATOM 693 N N . PRO A 1 88 ? -9.954 2.046 -16.642 1.00 74.94 88 PRO A N 1
ATOM 694 C CA . PRO A 1 88 ? -10.977 1.005 -16.758 1.00 74.94 88 PRO A CA 1
ATOM 695 C C . PRO A 1 88 ? -12.019 1.281 -17.854 1.00 74.94 88 PRO A C 1
ATOM 697 O O . PRO A 1 88 ? -12.655 0.356 -18.349 1.00 74.94 88 PRO A O 1
ATOM 700 N N . ASP A 1 89 ? -12.211 2.552 -18.211 1.00 74.69 89 ASP A N 1
ATOM 701 C CA . ASP A 1 89 ? -13.105 3.023 -19.271 1.00 74.69 89 ASP A CA 1
ATOM 702 C C . ASP A 1 89 ? -12.416 3.143 -20.646 1.00 74.69 89 ASP A C 1
ATOM 704 O O . ASP A 1 89 ? -13.057 3.526 -21.624 1.00 74.69 89 ASP A O 1
ATOM 708 N N . GLY A 1 90 ? -11.131 2.779 -20.740 1.00 53.66 90 GLY A N 1
ATOM 709 C CA . GLY A 1 90 ? -10.371 2.713 -21.988 1.00 53.66 90 GLY A CA 1
ATOM 710 C C . GLY A 1 90 ? -10.070 4.064 -22.645 1.00 53.66 90 GLY A C 1
ATOM 711 O O . GLY A 1 90 ? -9.739 4.070 -23.832 1.00 53.66 90 GLY A O 1
ATOM 712 N N . ARG A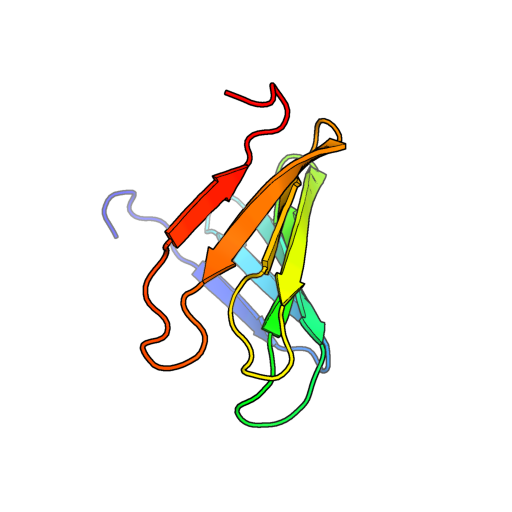 1 91 ? -10.207 5.184 -21.921 1.00 49.25 91 ARG A N 1
ATOM 713 C CA . ARG A 1 91 ? -9.970 6.540 -22.444 1.00 49.25 91 ARG A CA 1
ATOM 714 C C . ARG A 1 91 ? -8.559 7.065 -22.215 1.00 49.25 91 ARG A C 1
ATOM 716 O O . ARG A 1 91 ? -7.994 6.817 -21.128 1.00 49.25 91 ARG A O 1
#